Protein AF-T1A6K2-F1 (afdb_monomer)

Structure (mmCIF, N/CA/C/O backbone):
data_AF-T1A6K2-F1
#
_entry.id   AF-T1A6K2-F1
#
loop_
_atom_site.group_PDB
_atom_site.id
_atom_site.type_symbol
_atom_site.label_atom_id
_atom_site.label_alt_id
_atom_site.label_comp_id
_atom_site.label_asym_id
_atom_site.label_entity_id
_atom_site.label_seq_id
_atom_site.pdbx_PDB_ins_code
_atom_site.Cartn_x
_atom_site.Cartn_y
_atom_site.Cartn_z
_atom_site.occupancy
_atom_site.B_iso_or_equiv
_atom_site.auth_seq_id
_atom_site.auth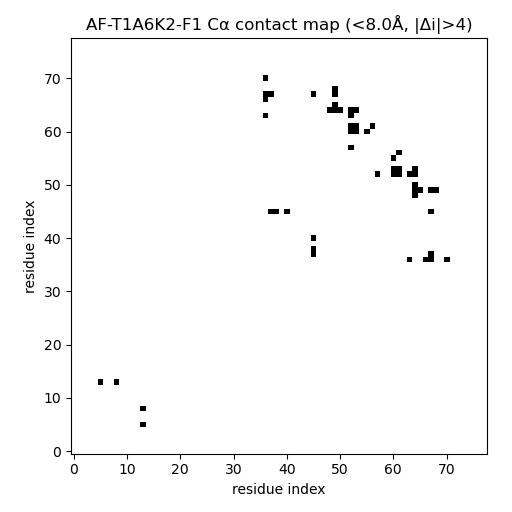_comp_id
_atom_site.auth_asym_id
_atom_site.auth_atom_id
_atom_site.pdbx_PDB_model_num
ATOM 1 N N . SER A 1 1 ? -27.357 -19.655 11.652 1.00 76.81 1 SER A N 1
ATOM 2 C CA . SER A 1 1 ? -26.742 -18.943 12.789 1.00 76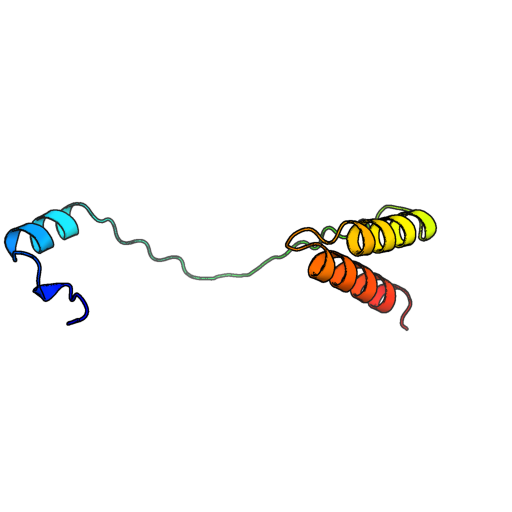.81 1 SER A CA 1
ATOM 3 C C . SER A 1 1 ? -27.304 -17.534 12.821 1.00 76.81 1 SER A C 1
ATOM 5 O O . SER A 1 1 ? -27.574 -16.989 11.757 1.00 76.81 1 SER A O 1
ATOM 7 N N . GLN A 1 2 ? -27.545 -16.960 14.000 1.00 84.38 2 GLN A N 1
ATOM 8 C CA . GLN A 1 2 ? -27.850 -15.529 14.093 1.00 84.38 2 GLN A CA 1
ATOM 9 C C . GLN A 1 2 ? -26.521 -14.755 14.190 1.00 84.38 2 GLN A C 1
ATOM 11 O O . GLN A 1 2 ? -25.655 -15.179 14.958 1.00 84.38 2 GLN A O 1
ATOM 16 N N . PRO A 1 3 ? -26.301 -13.702 13.3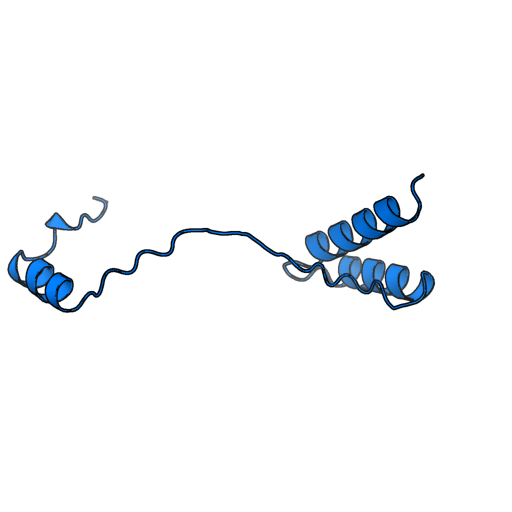80 1.00 90.81 3 PRO A N 1
ATOM 17 C CA . PRO A 1 3 ? -25.089 -12.889 13.446 1.00 90.81 3 PRO A CA 1
ATOM 18 C C . PRO A 1 3 ? -25.069 -12.046 14.727 1.00 90.81 3 PRO A C 1
ATOM 20 O O . PRO A 1 3 ? -26.096 -11.497 15.120 1.00 90.81 3 PRO A O 1
ATOM 23 N N . TRP A 1 4 ? -23.893 -11.939 15.345 1.00 92.69 4 TRP A N 1
ATOM 24 C CA . TRP A 1 4 ? -23.683 -11.167 16.571 1.00 92.69 4 TRP A CA 1
ATOM 25 C C . TRP A 1 4 ? -23.916 -9.668 16.360 1.00 92.69 4 TRP A C 1
ATOM 27 O O . TRP A 1 4 ? -23.571 -9.108 15.314 1.00 92.69 4 TRP A O 1
ATOM 37 N N . ARG A 1 5 ? -24.457 -9.011 17.386 1.00 91.88 5 ARG A N 1
ATOM 38 C CA . ARG A 1 5 ? -24.677 -7.566 17.464 1.00 91.88 5 ARG A CA 1
ATOM 39 C C . ARG A 1 5 ? -24.139 -7.032 18.788 1.00 91.88 5 ARG A C 1
ATOM 41 O O . ARG A 1 5 ? -24.185 -7.705 19.807 1.00 91.88 5 ARG A O 1
ATOM 48 N N . VAL A 1 6 ? -23.722 -5.764 18.799 1.00 88.19 6 VAL A N 1
ATOM 49 C CA . VAL A 1 6 ? -23.239 -5.083 20.019 1.00 88.19 6 VAL A CA 1
ATOM 50 C C . VAL A 1 6 ? -24.255 -5.170 21.165 1.00 88.19 6 VAL A C 1
ATOM 52 O O . VAL A 1 6 ? -23.867 -5.368 22.310 1.00 88.19 6 VAL A O 1
ATOM 55 N N . GLY A 1 7 ? -25.553 -5.085 20.851 1.00 90.50 7 GLY A N 1
ATOM 56 C CA . GLY A 1 7 ? -26.637 -5.191 21.833 1.00 90.50 7 GLY A CA 1
ATOM 57 C C . GLY A 1 7 ? -26.827 -6.581 22.449 1.00 90.50 7 GLY A C 1
ATOM 58 O O . GLY A 1 7 ? -27.609 -6.710 23.383 1.00 90.50 7 GLY A O 1
ATOM 59 N N . ASP A 1 8 ? -26.119 -7.602 21.961 1.00 90.81 8 ASP A N 1
ATOM 60 C CA . ASP A 1 8 ? -26.118 -8.936 22.566 1.00 90.81 8 ASP A CA 1
ATOM 61 C C . ASP A 1 8 ? -25.211 -8.990 23.815 1.00 90.81 8 ASP A C 1
ATOM 63 O O . ASP A 1 8 ? -25.231 -9.974 24.555 1.00 90.81 8 ASP A O 1
ATOM 67 N N . ALA A 1 9 ? -24.405 -7.949 24.066 1.00 89.38 9 ALA A N 1
ATOM 68 C CA . ALA A 1 9 ? -23.590 -7.812 25.271 1.00 89.38 9 ALA A CA 1
ATOM 69 C C . ALA A 1 9 ? -24.368 -7.135 26.425 1.00 89.38 9 ALA A C 1
ATOM 71 O O . ALA A 1 9 ? -25.224 -6.284 26.171 1.00 89.38 9 ALA A O 1
ATOM 72 N N . PRO A 1 10 ? -24.051 -7.442 27.702 1.00 93.75 10 PRO A N 1
ATOM 73 C CA . PRO A 1 10 ? -24.647 -6.759 28.849 1.00 93.75 10 PRO A CA 1
ATOM 74 C C . PRO A 1 10 ? -24.419 -5.235 28.804 1.00 93.75 10 PRO A C 1
ATOM 76 O O . PRO A 1 10 ? -23.291 -4.813 28.531 1.00 93.75 10 PRO A O 1
ATOM 79 N N . PRO A 1 11 ? -25.427 -4.402 29.129 1.00 91.00 11 PRO A N 1
ATOM 80 C CA . PRO A 1 11 ? -25.301 -2.942 29.086 1.00 91.00 11 PRO A CA 1
ATOM 81 C C . PRO A 1 11 ? -24.106 -2.399 29.884 1.00 91.00 11 PRO A C 1
ATOM 83 O O . PRO A 1 11 ? -23.308 -1.631 29.351 1.00 91.00 11 PRO A O 1
ATOM 86 N N . ASP A 1 12 ? -23.900 -2.892 31.108 1.00 92.06 12 ASP A N 1
ATOM 87 C CA . ASP A 1 12 ? -22.787 -2.471 31.974 1.00 92.06 12 ASP A CA 1
ATOM 88 C C . ASP A 1 12 ? -21.412 -2.784 31.366 1.00 92.06 12 ASP A C 1
ATOM 90 O O . ASP A 1 12 ? -20.440 -2.050 31.570 1.00 92.06 12 ASP A O 1
ATOM 94 N N . HIS A 1 13 ? -21.324 -3.872 30.591 1.00 88.94 13 HIS A N 1
ATOM 95 C CA . HIS A 1 13 ? -20.106 -4.252 29.883 1.00 88.94 13 HIS A CA 1
ATOM 96 C C . HIS A 1 13 ? -19.807 -3.259 28.758 1.00 88.94 13 HIS A C 1
ATOM 98 O O . HIS A 1 13 ? -18.684 -2.769 28.664 1.00 88.94 13 HIS A O 1
ATOM 104 N N . ILE A 1 14 ? -20.822 -2.904 27.963 1.00 91.44 14 ILE A N 1
ATOM 105 C CA . ILE A 1 14 ? -20.705 -1.901 26.896 1.00 91.44 14 ILE A CA 1
ATOM 106 C C . ILE A 1 14 ? -20.247 -0.564 27.489 1.00 91.44 14 ILE A C 1
ATOM 108 O O . ILE A 1 14 ? -19.264 0.012 27.027 1.00 91.44 14 ILE A O 1
ATOM 112 N N . GLU A 1 15 ? -20.905 -0.090 28.546 1.00 92.12 15 GLU A N 1
ATOM 113 C CA . GLU A 1 15 ? -20.562 1.181 29.186 1.00 92.12 15 GLU A CA 1
ATOM 114 C C . GLU A 1 15 ? -19.149 1.189 29.779 1.00 92.12 15 GLU A C 1
ATOM 116 O O . GLU A 1 15 ? -18.414 2.170 29.636 1.00 92.12 15 GLU A O 1
ATOM 121 N N . SER A 1 16 ? -18.742 0.099 30.436 1.00 92.75 16 SER A N 1
ATOM 122 C CA . SER A 1 16 ? -17.393 -0.017 30.990 1.00 92.75 16 SER A CA 1
ATOM 123 C C . SER A 1 16 ? -16.324 -0.032 29.903 1.00 92.75 16 SER A C 1
ATOM 125 O O . SER A 1 16 ? -15.281 0.599 30.073 1.00 92.75 16 SER A O 1
ATOM 127 N N . SER A 1 17 ? -16.572 -0.724 28.790 1.00 91.06 17 SER A N 1
ATOM 128 C CA . SER A 1 17 ? -15.658 -0.745 27.650 1.00 91.06 17 SER A CA 1
ATOM 129 C C . SER A 1 17 ? -15.550 0.626 26.991 1.00 91.06 17 SER A C 1
ATOM 131 O O . SER A 1 17 ? -14.441 1.065 26.703 1.00 91.06 17 SER A O 1
ATOM 133 N N . LEU A 1 18 ? -16.667 1.341 26.818 1.00 91.75 18 LEU A N 1
ATOM 134 C CA . LEU A 1 18 ? -16.668 2.691 26.249 1.00 91.75 18 LEU A CA 1
ATOM 135 C C . LEU A 1 18 ? -15.853 3.677 27.092 1.00 91.75 18 LEU A C 1
ATOM 137 O O . LEU A 1 18 ? -15.104 4.470 26.532 1.00 91.75 18 LEU A O 1
ATOM 141 N N . ARG A 1 19 ? -15.925 3.593 28.427 1.00 93.31 19 ARG A N 1
ATOM 142 C CA . ARG A 1 19 ? -15.111 4.436 29.323 1.00 93.31 19 ARG A CA 1
ATOM 143 C C . ARG A 1 19 ? -13.602 4.207 29.181 1.00 93.31 19 ARG A C 1
ATOM 145 O O . ARG A 1 19 ? -12.829 5.101 29.509 1.00 93.31 19 ARG A O 1
ATOM 152 N N . ALA A 1 20 ? -13.186 3.029 28.718 1.00 94.81 20 ALA A N 1
ATOM 153 C CA . ALA A 1 20 ? -11.782 2.690 28.495 1.00 94.81 20 ALA A CA 1
ATOM 154 C C . ALA A 1 20 ? -11.286 3.044 27.079 1.00 94.81 20 ALA A C 1
ATOM 156 O O . ALA A 1 20 ? -10.095 2.907 26.798 1.00 94.81 20 ALA A O 1
ATOM 157 N N . ILE A 1 21 ? -12.175 3.482 26.183 1.00 95.56 21 ILE A N 1
ATOM 158 C CA . ILE A 1 21 ? -11.842 3.819 24.799 1.00 95.56 21 ILE A CA 1
ATOM 159 C C . ILE A 1 21 ? -11.590 5.322 24.686 1.00 95.56 21 ILE A C 1
ATOM 161 O O . ILE A 1 21 ? -12.428 6.144 25.049 1.00 95.56 21 ILE A O 1
ATOM 165 N N . VAL A 1 22 ? -10.445 5.683 24.110 1.00 95.44 22 VAL A N 1
ATOM 166 C CA . VAL A 1 22 ? -10.149 7.061 23.709 1.00 95.44 22 VAL A CA 1
ATOM 167 C C . VAL A 1 22 ? -10.434 7.203 22.218 1.00 95.44 22 VAL A C 1
ATOM 169 O O . VAL A 1 22 ? -9.848 6.495 21.399 1.00 95.44 22 VAL A O 1
ATOM 172 N N . GLY A 1 23 ? -11.337 8.118 21.865 1.00 94.81 23 GLY A N 1
ATOM 173 C CA . GLY A 1 23 ? -11.602 8.483 20.476 1.00 94.81 23 GLY A CA 1
ATOM 174 C C . GLY A 1 23 ? -10.489 9.370 19.921 1.00 94.81 23 GLY A C 1
ATOM 175 O O . GLY A 1 23 ? -10.087 10.338 20.563 1.00 94.81 23 GLY A O 1
ATOM 176 N N . LEU A 1 24 ? -10.001 9.045 18.726 1.00 95.62 24 LEU A N 1
ATOM 177 C CA . LEU A 1 24 ? -9.042 9.860 17.986 1.00 95.62 24 LEU A CA 1
ATOM 178 C C . LEU A 1 24 ? -9.653 10.239 16.640 1.00 95.62 24 LEU A C 1
ATOM 180 O O . LEU A 1 24 ? -10.175 9.379 15.932 1.00 95.62 24 LEU A O 1
ATOM 184 N N . GLU A 1 25 ? -9.542 11.514 16.279 1.00 96.31 25 GLU A N 1
ATOM 185 C CA . GLU A 1 25 ? -9.867 12.013 14.946 1.00 96.31 25 GLU A CA 1
ATOM 186 C C . GLU A 1 25 ? -8.581 12.496 14.276 1.00 96.31 25 GLU A C 1
ATOM 188 O O . GLU A 1 25 ? -7.831 13.291 14.843 1.00 96.31 25 GLU A O 1
ATOM 193 N N . ILE A 1 26 ? -8.309 11.996 13.070 1.00 95.06 26 ILE A N 1
ATOM 194 C CA . ILE A 1 26 ? -7.144 12.395 12.279 1.00 95.06 26 IL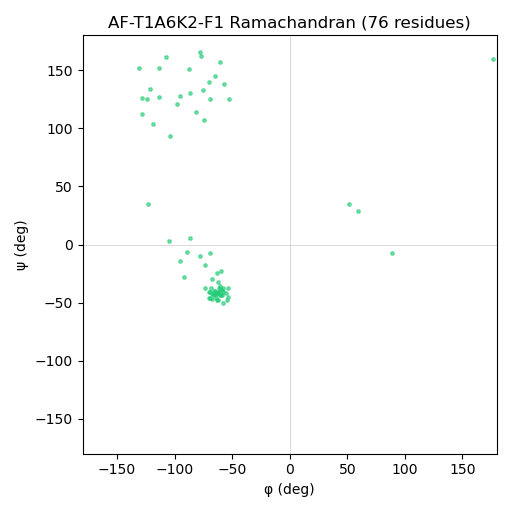E A CA 1
ATOM 195 C C . ILE A 1 26 ? -7.657 13.002 10.977 1.00 95.06 26 ILE A C 1
ATOM 197 O O . ILE A 1 26 ? -8.070 12.287 10.063 1.00 95.06 26 ILE A O 1
ATOM 201 N N . ALA A 1 27 ? -7.616 14.331 10.891 1.00 97.69 27 ALA A N 1
ATOM 202 C CA . ALA A 1 27 ? -7.925 15.039 9.658 1.00 97.69 27 ALA A CA 1
ATOM 203 C C . ALA A 1 27 ? -6.826 14.784 8.614 1.00 97.69 27 ALA A C 1
ATOM 205 O O . ALA A 1 27 ? -5.644 15.033 8.861 1.00 97.69 27 ALA A O 1
ATOM 206 N N . ILE A 1 28 ? -7.213 14.306 7.430 1.00 96.19 28 ILE A N 1
ATOM 207 C CA . ILE A 1 28 ? -6.281 14.128 6.313 1.00 96.19 28 ILE A CA 1
ATOM 208 C C . ILE A 1 28 ? -5.966 15.508 5.731 1.00 96.19 28 ILE A C 1
ATOM 210 O O . ILE A 1 28 ? -6.792 16.106 5.048 1.00 96.19 28 ILE A O 1
ATOM 214 N N . THR A 1 29 ? -4.759 16.011 5.985 1.00 97.44 29 THR A N 1
ATOM 215 C CA . THR A 1 29 ? -4.273 17.287 5.428 1.00 97.44 29 THR A CA 1
ATOM 216 C C . THR A 1 29 ? -3.450 17.105 4.153 1.00 97.44 29 THR A C 1
ATOM 218 O O . THR A 1 29 ? -3.215 18.062 3.419 1.00 97.44 29 THR A O 1
ATOM 221 N N . GLY A 1 30 ? -3.028 15.874 3.863 1.00 97.06 30 GLY A N 1
ATOM 222 C CA . GLY A 1 30 ? -2.271 15.515 2.674 1.00 97.06 30 GLY A CA 1
ATOM 223 C C . GLY A 1 30 ? -1.878 14.043 2.684 1.00 97.06 30 GLY A C 1
ATOM 224 O O . GLY A 1 30 ? -1.856 13.398 3.733 1.00 97.06 30 GLY A O 1
ATOM 225 N N . ILE A 1 31 ? -1.573 13.507 1.504 1.00 95.62 31 ILE A N 1
ATOM 226 C CA . ILE A 1 31 ? -1.124 12.125 1.330 1.00 95.62 31 ILE A CA 1
ATOM 227 C C . ILE A 1 31 ? 0.158 12.144 0.505 1.00 95.62 31 ILE A C 1
ATOM 229 O O . ILE A 1 31 ? 0.186 12.682 -0.600 1.00 95.62 31 ILE A O 1
ATOM 233 N N . SER A 1 32 ? 1.202 11.512 1.036 1.00 95.25 32 SER A N 1
ATOM 234 C CA . SER A 1 32 ? 2.486 11.340 0.359 1.00 95.25 32 SER A CA 1
ATOM 235 C C . SER A 1 32 ? 2.831 9.859 0.297 1.00 95.25 32 SER A C 1
ATOM 237 O O . SER A 1 32 ? 2.885 9.184 1.324 1.00 95.25 32 SER A O 1
ATOM 239 N N . GLY A 1 33 ? 3.086 9.354 -0.908 1.00 91.75 33 GLY A N 1
ATOM 240 C CA . GLY A 1 33 ? 3.535 7.984 -1.150 1.00 91.75 33 GLY A CA 1
ATOM 241 C C . GLY A 1 33 ? 4.954 7.950 -1.711 1.00 91.75 33 GLY A C 1
ATOM 242 O O . GLY A 1 33 ? 5.384 8.878 -2.394 1.00 91.75 33 GLY A O 1
ATOM 243 N N . LYS A 1 34 ? 5.693 6.865 -1.451 1.00 90.56 34 LYS A N 1
ATOM 244 C CA . LYS A 1 34 ? 7.006 6.621 -2.067 1.00 90.56 34 LYS A CA 1
ATOM 245 C C . LYS A 1 34 ? 7.054 5.232 -2.684 1.00 90.56 34 LYS A C 1
ATOM 247 O O . LYS A 1 34 ? 7.103 4.236 -1.967 1.00 90.56 34 LYS A O 1
ATOM 252 N N . PHE A 1 35 ? 7.132 5.182 -4.007 1.00 90.56 35 PHE A N 1
ATOM 253 C CA . PHE A 1 35 ? 7.339 3.946 -4.752 1.00 90.56 35 PHE A CA 1
ATOM 254 C C . PHE A 1 35 ? 8.828 3.596 -4.755 1.00 90.56 35 PHE A C 1
ATOM 256 O O . PHE A 1 35 ? 9.640 4.330 -5.316 1.00 90.56 35 PHE A O 1
ATOM 263 N N . LYS A 1 36 ? 9.207 2.488 -4.110 1.00 92.00 36 LYS A N 1
ATOM 264 C CA . LYS A 1 36 ? 10.577 1.951 -4.137 1.00 92.00 36 LYS A CA 1
ATOM 265 C C . LYS A 1 36 ? 10.606 0.735 -5.059 1.00 92.00 36 LYS A C 1
ATOM 267 O O . LYS A 1 36 ? 10.303 -0.369 -4.629 1.00 92.00 36 LYS A O 1
ATOM 272 N N . LEU A 1 37 ? 10.941 0.966 -6.321 1.00 94.25 37 LEU A N 1
ATOM 273 C CA . LEU A 1 37 ? 10.837 -0.000 -7.418 1.00 94.25 37 LEU A CA 1
ATOM 274 C C . LEU A 1 37 ? 12.199 -0.200 -8.103 1.00 94.25 37 LEU A C 1
ATOM 276 O O . LEU A 1 37 ? 12.288 -0.350 -9.316 1.00 94.25 37 LEU A O 1
ATOM 280 N N . SER A 1 38 ? 13.283 -0.152 -7.322 1.00 88.69 38 SER A N 1
ATOM 281 C CA . SER A 1 38 ? 14.666 -0.318 -7.800 1.00 88.69 38 SER A CA 1
ATOM 282 C C . SER A 1 38 ? 15.116 0.707 -8.850 1.00 88.69 38 SER A C 1
ATOM 284 O O . SER A 1 38 ? 16.010 0.428 -9.648 1.00 88.69 38 SER A O 1
ATOM 286 N N . GLN A 1 39 ? 14.558 1.920 -8.821 1.00 86.94 39 GLN A N 1
ATOM 287 C CA . GLN A 1 39 ? 14.814 2.964 -9.822 1.00 86.94 39 GLN A CA 1
ATOM 288 C C . GLN A 1 39 ? 16.294 3.388 -9.921 1.00 86.94 39 GLN A C 1
ATOM 290 O O . GLN A 1 39 ? 16.719 3.868 -10.966 1.00 86.94 39 GLN A O 1
ATOM 295 N N . ASN A 1 40 ? 17.088 3.164 -8.867 1.00 91.44 40 ASN A N 1
ATOM 296 C CA . ASN A 1 40 ? 18.504 3.549 -8.786 1.00 91.44 40 ASN A CA 1
ATOM 297 C C . ASN A 1 40 ? 19.485 2.505 -9.360 1.00 91.44 40 ASN A C 1
ATOM 299 O O . ASN A 1 40 ? 20.695 2.656 -9.207 1.00 91.44 40 ASN A O 1
ATOM 303 N N . HIS A 1 41 ? 19.001 1.427 -9.977 1.00 93.12 41 HIS A N 1
ATOM 304 C CA . HIS A 1 41 ? 19.846 0.387 -10.577 1.00 93.12 41 HIS A CA 1
ATOM 305 C C . HIS A 1 41 ? 19.824 0.451 -12.106 1.00 93.12 41 HIS A C 1
ATOM 307 O O . HIS A 1 41 ? 18.876 1.005 -12.644 1.00 93.12 41 HIS A O 1
ATOM 313 N N . PRO A 1 42 ? 20.796 -0.140 -12.827 1.00 94.44 42 PRO A N 1
ATOM 314 C CA . PRO A 1 42 ? 20.746 -0.264 -14.287 1.00 94.44 42 PRO A CA 1
ATOM 315 C C . PRO A 1 42 ? 19.541 -1.079 -14.787 1.00 94.44 42 PRO A C 1
ATOM 317 O O . PRO A 1 42 ? 19.028 -1.939 -14.068 1.00 94.44 42 PRO A O 1
ATOM 320 N N . ALA A 1 43 ? 19.140 -0.873 -16.048 1.00 93.56 43 ALA A N 1
ATOM 321 C CA . ALA A 1 43 ? 17.985 -1.547 -16.659 1.00 93.56 43 ALA A CA 1
ATOM 322 C C . ALA A 1 43 ? 18.049 -3.075 -16.587 1.00 93.56 43 ALA A C 1
ATOM 324 O O . ALA A 1 43 ? 17.068 -3.715 -16.214 1.00 93.56 43 ALA A O 1
ATOM 325 N N . ALA A 1 44 ? 19.228 -3.648 -16.838 1.00 95.44 44 ALA A N 1
ATOM 326 C CA . ALA A 1 44 ? 19.445 -5.089 -16.744 1.00 95.44 44 ALA A CA 1
ATOM 327 C C . ALA A 1 44 ? 19.127 -5.643 -15.344 1.00 95.44 44 ALA A C 1
ATOM 329 O O . ALA A 1 44 ? 18.491 -6.688 -15.218 1.00 95.44 44 ALA A O 1
ATOM 330 N N . ASN A 1 45 ? 19.502 -4.922 -14.283 1.00 96.12 45 ASN A N 1
ATOM 331 C CA . ASN A 1 45 ? 19.242 -5.358 -12.912 1.00 96.12 45 ASN A CA 1
ATOM 332 C C . ASN A 1 45 ? 17.748 -5.297 -12.588 1.00 96.12 45 ASN A C 1
ATOM 334 O O . ASN A 1 45 ? 17.221 -6.210 -11.961 1.00 96.12 45 ASN A O 1
ATOM 338 N N . ARG A 1 46 ? 17.052 -4.246 -13.032 1.00 95.50 46 ARG A N 1
ATOM 339 C CA . ARG A 1 46 ? 15.605 -4.109 -12.811 1.00 95.50 46 ARG A CA 1
ATOM 340 C C . ARG A 1 46 ? 14.830 -5.196 -13.557 1.00 95.50 46 ARG A C 1
ATOM 342 O O . ARG A 1 46 ? 13.977 -5.836 -12.950 1.00 95.50 46 ARG A O 1
ATOM 349 N N . ALA A 1 47 ? 15.200 -5.483 -14.807 1.00 96.06 47 ALA A N 1
ATOM 350 C CA . ALA A 1 47 ? 14.642 -6.596 -15.575 1.00 96.06 47 ALA A CA 1
ATOM 351 C C . ALA A 1 47 ? 14.880 -7.950 -14.882 1.00 96.06 47 ALA A C 1
ATOM 353 O O . ALA A 1 47 ? 13.959 -8.756 -14.761 1.00 96.06 47 ALA A O 1
ATOM 354 N N . GLY A 1 48 ? 16.088 -8.174 -14.350 1.00 97.56 48 GLY A N 1
ATOM 355 C CA . GLY A 1 48 ? 16.412 -9.378 -13.581 1.00 97.56 48 GLY A CA 1
ATOM 356 C C . GLY A 1 48 ? 15.572 -9.533 -12.309 1.00 97.56 48 GLY A C 1
ATOM 357 O O . GLY A 1 48 ? 15.162 -10.646 -11.983 1.00 97.56 48 GLY A O 1
ATOM 358 N N . VAL A 1 49 ? 15.269 -8.432 -11.614 1.00 96.81 49 VAL A N 1
ATOM 359 C CA . VAL A 1 49 ? 14.379 -8.441 -10.441 1.00 96.81 49 VAL A CA 1
ATOM 360 C C . VAL A 1 49 ? 12.940 -8.761 -10.841 1.00 96.81 49 VAL A C 1
ATOM 362 O O . VAL A 1 49 ? 12.341 -9.629 -10.213 1.00 96.81 49 VAL A O 1
ATOM 365 N N . VAL A 1 50 ? 12.399 -8.129 -11.890 1.00 97.31 50 VAL A N 1
ATOM 366 C CA . VAL A 1 50 ? 11.042 -8.421 -12.403 1.00 97.31 50 VAL A CA 1
ATOM 367 C C . VAL A 1 50 ? 10.896 -9.907 -12.720 1.00 97.31 50 VAL A C 1
ATOM 369 O O . VAL A 1 50 ? 9.947 -10.556 -12.286 1.00 97.31 50 VAL A O 1
ATOM 372 N N . GLU A 1 51 ? 11.871 -10.459 -13.432 1.00 97.88 51 GLU A N 1
ATOM 373 C CA . GLU A 1 51 ? 11.890 -11.869 -13.794 1.00 97.88 51 GLU A CA 1
ATOM 374 C C . GLU A 1 51 ? 12.028 -12.779 -12.558 1.00 97.88 51 GLU A C 1
ATOM 376 O O . GLU A 1 51 ? 11.318 -13.775 -12.418 1.00 97.88 51 GLU A O 1
ATOM 381 N N . GLY A 1 52 ? 12.897 -12.418 -11.611 1.00 97.88 52 GLY A N 1
ATOM 382 C CA . GLY A 1 52 ? 13.041 -13.137 -10.346 1.00 97.88 52 GLY A CA 1
ATOM 383 C C . GLY A 1 52 ? 11.746 -13.182 -9.530 1.00 97.88 52 GLY A C 1
ATOM 384 O O . GLY A 1 52 ? 11.388 -14.247 -9.027 1.00 97.88 52 GLY A O 1
ATOM 385 N N . LEU A 1 53 ? 11.028 -12.059 -9.439 1.00 97.88 53 LEU A N 1
ATOM 386 C CA . LEU A 1 53 ? 9.737 -11.958 -8.751 1.00 97.88 53 LEU A CA 1
ATOM 387 C C . LEU A 1 53 ? 8.680 -12.840 -9.424 1.00 97.88 53 LEU A C 1
ATOM 389 O O . LEU A 1 53 ? 8.036 -13.646 -8.756 1.00 97.88 53 LEU A O 1
ATOM 393 N N . ARG A 1 54 ? 8.566 -12.768 -10.756 1.00 97.50 54 ARG A N 1
ATOM 394 C CA . ARG A 1 54 ? 7.625 -13.599 -11.526 1.00 97.50 54 ARG A CA 1
ATOM 395 C C . ARG A 1 54 ? 7.862 -15.094 -11.334 1.00 97.50 54 ARG A C 1
ATOM 397 O O . ARG A 1 54 ? 6.900 -15.846 -11.219 1.00 97.50 54 ARG A O 1
ATOM 404 N N . ARG A 1 55 ? 9.124 -15.529 -11.259 1.00 98.12 55 ARG A N 1
ATOM 405 C CA . ARG A 1 55 ? 9.464 -16.939 -11.010 1.00 98.12 55 ARG A CA 1
ATOM 406 C C . ARG A 1 55 ? 9.222 -17.381 -9.575 1.00 98.12 55 ARG A C 1
ATOM 408 O O . ARG A 1 55 ? 8.848 -18.529 -9.361 1.00 98.12 55 ARG A O 1
ATOM 415 N N . ARG A 1 56 ? 9.493 -16.513 -8.597 1.00 97.69 56 ARG A N 1
ATOM 416 C CA . ARG A 1 56 ? 9.318 -16.852 -7.180 1.00 97.69 56 ARG A CA 1
ATOM 417 C C . ARG A 1 56 ? 7.843 -17.026 -6.823 1.00 97.69 56 ARG A C 1
ATOM 419 O O . ARG A 1 56 ? 7.536 -17.920 -6.039 1.00 97.69 56 ARG A O 1
ATOM 426 N N . ALA A 1 57 ? 6.966 -16.207 -7.410 1.00 93.69 57 ALA A N 1
ATOM 427 C CA . ALA A 1 57 ? 5.512 -16.298 -7.275 1.00 93.69 57 ALA A CA 1
ATOM 428 C C . ALA A 1 57 ? 5.016 -16.359 -5.811 1.00 93.69 57 ALA A C 1
ATOM 430 O O . ALA A 1 57 ? 4.036 -17.039 -5.502 1.00 93.69 57 ALA A O 1
ATOM 431 N N . ALA A 1 58 ? 5.692 -15.656 -4.896 1.00 97.62 58 ALA A N 1
ATOM 432 C CA . ALA A 1 58 ? 5.220 -15.493 -3.525 1.00 97.62 58 ALA A CA 1
ATOM 433 C C . ALA A 1 58 ? 4.080 -14.452 -3.464 1.00 97.62 58 ALA A C 1
ATOM 435 O O . ALA A 1 58 ? 3.923 -13.653 -4.392 1.00 97.62 58 ALA A O 1
ATOM 436 N N . PRO A 1 59 ? 3.282 -14.414 -2.379 1.00 97.94 59 PRO A N 1
ATOM 437 C CA . PRO A 1 59 ? 2.243 -13.398 -2.219 1.00 97.94 59 PRO A CA 1
ATOM 438 C C . PRO A 1 59 ? 2.802 -11.975 -2.383 1.00 97.94 59 PRO A C 1
ATOM 440 O O . PRO A 1 59 ? 3.750 -11.601 -1.690 1.00 97.94 59 PRO A O 1
ATOM 443 N N . GLY A 1 60 ? 2.214 -11.189 -3.289 1.00 96.12 60 GLY A N 1
ATOM 444 C CA . GLY A 1 60 ? 2.638 -9.817 -3.591 1.00 96.12 60 GLY A CA 1
ATOM 445 C C . GLY A 1 60 ? 3.717 -9.681 -4.676 1.00 96.12 60 GLY A C 1
ATOM 446 O O . GLY A 1 60 ? 4.032 -8.557 -5.071 1.00 96.12 60 GLY A O 1
ATOM 447 N N . ASP A 1 61 ? 4.306 -10.783 -5.160 1.00 97.62 61 ASP A N 1
ATOM 448 C CA . ASP A 1 61 ? 5.387 -10.731 -6.156 1.00 97.62 61 ASP A CA 1
ATOM 449 C C . ASP A 1 61 ? 4.895 -10.291 -7.533 1.00 97.62 61 ASP A C 1
ATOM 451 O O . ASP A 1 61 ? 5.575 -9.517 -8.209 1.00 97.62 61 ASP A O 1
ATOM 455 N N . ALA A 1 62 ? 3.723 -10.778 -7.946 1.00 97.00 62 ALA A N 1
ATOM 456 C CA . ALA A 1 62 ? 3.134 -10.433 -9.234 1.00 97.00 62 ALA A CA 1
ATOM 457 C C . ALA A 1 62 ? 2.806 -8.934 -9.289 1.00 97.00 62 ALA A C 1
ATOM 459 O O . ALA A 1 62 ? 3.196 -8.240 -10.225 1.00 97.00 62 ALA A O 1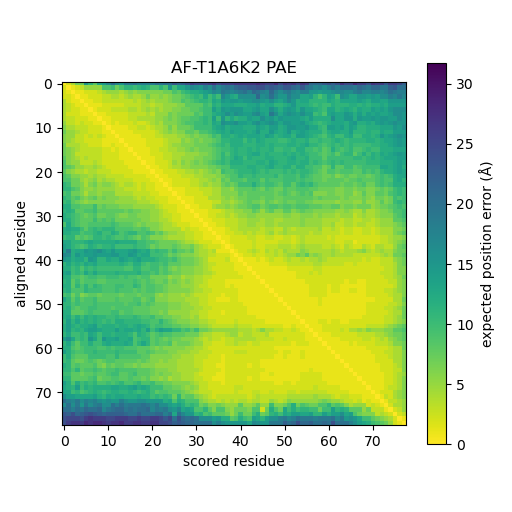
ATOM 460 N N . GLU A 1 63 ? 2.188 -8.413 -8.230 1.00 97.31 63 GLU A N 1
ATOM 461 C CA . GLU A 1 63 ? 1.827 -7.007 -8.105 1.00 97.31 63 GLU A CA 1
ATOM 462 C C . GLU A 1 63 ? 3.065 -6.105 -8.076 1.00 97.31 63 GLU A C 1
ATOM 464 O O . GLU A 1 63 ? 3.087 -5.057 -8.725 1.00 97.31 63 GLU A O 1
ATOM 469 N N . LEU A 1 64 ? 4.123 -6.507 -7.362 1.00 97.25 64 LEU A N 1
ATOM 470 C CA . LEU A 1 64 ? 5.370 -5.745 -7.330 1.00 97.25 64 LEU A CA 1
ATOM 471 C C . LEU A 1 64 ? 6.076 -5.752 -8.692 1.00 97.25 64 LEU A C 1
ATOM 473 O O . LEU A 1 64 ? 6.554 -4.705 -9.130 1.00 97.25 64 LEU A O 1
ATOM 477 N N . ALA A 1 65 ? 6.124 -6.902 -9.369 1.00 97.38 65 ALA A N 1
ATOM 478 C CA . ALA A 1 65 ? 6.700 -7.014 -10.705 1.00 97.38 65 ALA A CA 1
ATOM 479 C C . ALA A 1 65 ? 5.961 -6.113 -11.706 1.00 97.38 65 ALA A C 1
ATOM 481 O O . ALA A 1 65 ? 6.602 -5.388 -12.468 1.00 97.38 65 ALA A O 1
ATOM 482 N N . ASP A 1 66 ? 4.629 -6.089 -11.658 1.00 96.81 66 ASP A N 1
ATOM 483 C CA . ASP A 1 66 ? 3.810 -5.241 -12.523 1.00 96.81 66 ASP A CA 1
ATOM 484 C C . ASP A 1 66 ? 4.009 -3.749 -12.233 1.00 96.81 66 ASP A C 1
ATOM 486 O O . ASP A 1 66 ? 4.120 -2.946 -13.161 1.00 96.81 66 ASP A O 1
ATOM 490 N N . LEU A 1 67 ? 4.123 -3.358 -10.960 1.00 96.50 67 LEU A N 1
ATOM 491 C CA . LEU A 1 67 ? 4.458 -1.979 -10.594 1.00 96.50 67 LEU A CA 1
ATOM 492 C C . LEU A 1 67 ? 5.839 -1.571 -11.119 1.00 96.50 67 LEU A C 1
ATOM 494 O O . LEU A 1 67 ? 5.995 -0.450 -11.604 1.00 96.50 67 LEU A O 1
ATOM 498 N N . MET A 1 68 ? 6.831 -2.464 -11.049 1.00 96.06 68 MET A N 1
ATOM 499 C CA . MET A 1 68 ? 8.161 -2.212 -11.605 1.00 96.06 68 MET A CA 1
ATOM 500 C C . M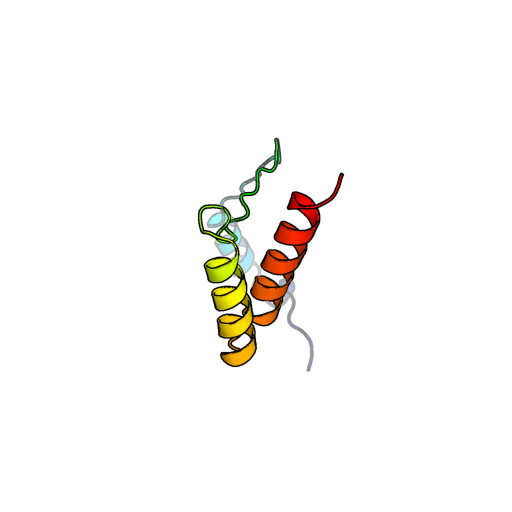ET A 1 68 ? 8.115 -2.032 -13.126 1.00 96.06 68 MET A C 1
ATOM 502 O O . MET A 1 68 ? 8.740 -1.103 -13.623 1.00 96.06 68 MET A O 1
ATOM 506 N N . VAL A 1 69 ? 7.344 -2.847 -13.854 1.00 95.00 69 VAL A N 1
ATOM 507 C CA . VAL A 1 69 ? 7.174 -2.701 -15.314 1.00 95.00 69 VAL A CA 1
ATOM 508 C C . VAL A 1 69 ? 6.526 -1.361 -15.667 1.00 95.00 69 VAL A C 1
ATOM 510 O O . VAL A 1 69 ? 7.071 -0.618 -16.478 1.00 95.00 69 VAL A O 1
ATOM 513 N N . ARG A 1 70 ? 5.431 -0.986 -14.995 1.00 93.56 70 ARG A N 1
ATOM 514 C CA . ARG A 1 70 ? 4.753 0.306 -15.225 1.00 93.56 70 ARG A CA 1
ATOM 515 C C . ARG A 1 70 ? 5.657 1.509 -14.948 1.00 93.56 70 ARG A C 1
ATOM 517 O O . ARG A 1 70 ? 5.572 2.536 -15.622 1.00 93.56 70 ARG A O 1
ATOM 524 N N . ALA A 1 71 ? 6.524 1.398 -13.942 1.00 91.19 71 ALA A N 1
ATOM 525 C CA . ALA A 1 71 ? 7.492 2.442 -13.627 1.00 91.19 71 ALA A CA 1
ATOM 526 C C . ALA A 1 71 ? 8.572 2.602 -14.713 1.00 91.19 71 ALA A C 1
ATOM 528 O O . ALA A 1 71 ? 9.057 3.715 -14.901 1.00 91.19 71 ALA A O 1
ATOM 529 N N . GLU A 1 72 ? 8.931 1.534 -15.433 1.00 87.81 72 GLU A N 1
ATOM 530 C CA . GLU A 1 72 ? 9.821 1.613 -16.602 1.00 87.81 72 GLU A CA 1
ATOM 531 C C . GLU A 1 72 ? 9.129 2.294 -17.786 1.00 87.81 72 GLU A C 1
ATOM 533 O O . GLU A 1 72 ? 9.689 3.220 -18.365 1.00 87.81 72 GLU A O 1
ATOM 538 N N . GLU A 1 73 ? 7.884 1.911 -18.084 1.00 86.06 73 GLU A N 1
ATOM 539 C CA . GLU A 1 73 ? 7.075 2.509 -19.161 1.00 86.06 73 GLU A CA 1
ATOM 540 C C . GLU A 1 73 ? 6.895 4.021 -18.974 1.00 86.06 73 GLU A C 1
ATOM 542 O O . GLU A 1 73 ? 6.955 4.789 -19.929 1.00 86.06 73 GLU A O 1
ATOM 547 N N . SER A 1 74 ? 6.734 4.458 -17.724 1.00 81.62 74 SER A N 1
ATOM 548 C CA . SER A 1 74 ? 6.602 5.878 -17.378 1.00 81.62 74 SER A CA 1
ATOM 549 C C . SER A 1 74 ? 7.924 6.647 -17.474 1.00 81.62 74 SER A C 1
ATOM 551 O O . SER A 1 74 ? 7.911 7.874 -17.480 1.00 81.62 74 SER A O 1
ATOM 553 N N . ARG A 1 75 ? 9.067 5.949 -17.489 1.00 75.25 75 ARG A N 1
ATOM 554 C CA . ARG A 1 75 ? 10.401 6.561 -17.570 1.00 75.25 75 ARG A CA 1
ATOM 555 C C . ARG A 1 75 ? 10.896 6.699 -19.008 1.00 75.25 75 ARG A C 1
ATOM 557 O O . ARG A 1 75 ? 11.685 7.599 -19.275 1.00 75.25 75 ARG A O 1
ATOM 564 N N . ASP A 1 76 ? 10.438 5.816 -19.890 1.00 69.25 76 ASP A N 1
ATOM 565 C CA . ASP A 1 76 ? 10.869 5.744 -21.289 1.00 69.25 76 ASP A CA 1
ATOM 566 C C . ASP A 1 76 ? 9.804 6.308 -22.272 1.00 69.25 76 ASP A C 1
ATOM 568 O O . ASP A 1 76 ? 9.995 6.262 -23.488 1.00 69.25 76 ASP A O 1
ATOM 572 N N . GLY A 1 77 ? 8.685 6.844 -21.763 1.00 58.50 77 GLY A N 1
ATOM 573 C CA . GLY A 1 77 ? 7.696 7.622 -22.528 1.00 58.50 77 GLY A CA 1
ATOM 574 C C . GLY A 1 77 ? 8.140 9.075 -22.801 1.00 58.50 77 GLY A C 1
ATOM 575 O O . GLY A 1 77 ? 9.108 9.523 -22.186 1.00 58.50 77 GLY A O 1
ATOM 576 N N . PRO A 1 78 ? 7.480 9.805 -23.731 1.00 51.25 78 PRO A N 1
ATOM 577 C CA . PRO A 1 78 ? 7.815 11.201 -24.039 1.00 51.25 78 PRO A CA 1
ATOM 578 C C . PRO A 1 78 ? 7.647 12.148 -22.84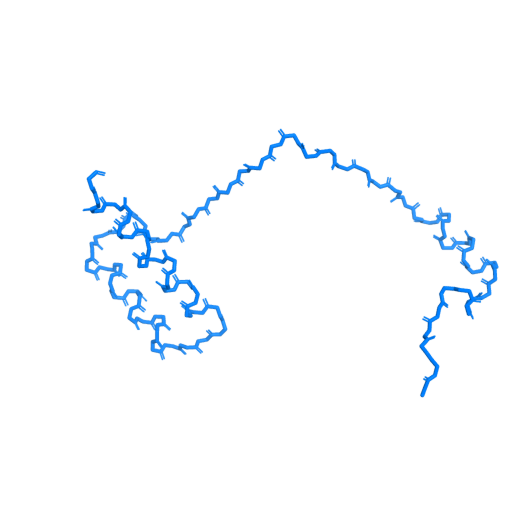4 1.00 51.25 78 PRO A C 1
ATOM 580 O O . PRO A 1 78 ? 6.751 11.900 -22.003 1.00 51.25 78 PRO A O 1
#

Radius of gyration: 23.83 Å; Cα contacts (8 Å, |Δi|>4): 27; chains: 1; bounding box: 49×36×56 Å

InterPro domains:
  IPR007396 Transcriptional regulator PAI 2-type [PTHR35802] (2-71)
  IPR012349 FMN-binding split barrel [G3DSA:2.30.110.10] (1-72)

Solvent-accessible surface area (backbone atoms only — not comparable to full-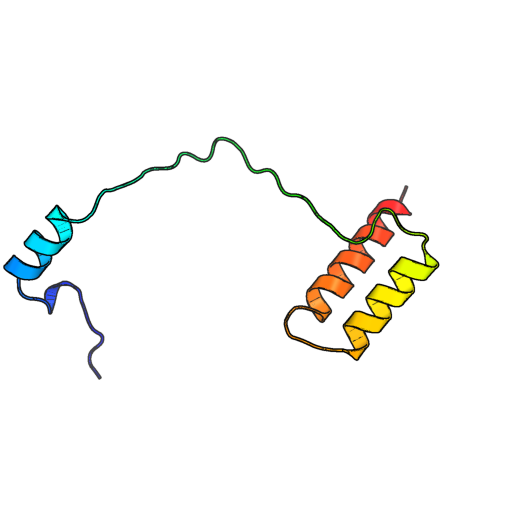atom values): 5192 Å² total; per-residue (Å²): 132,85,82,89,55,81,83,79,50,60,68,69,56,55,54,56,53,54,75,74,57,82,90,81,87,80,83,85,87,76,87,87,85,82,89,87,61,60,80,94,53,59,69,68,58,46,53,52,48,35,52,51,28,57,70,65,62,50,95,64,22,59,61,50,28,52,52,38,51,55,55,48,57,69,68,75,52,136

Secondary structure (DSSP, 8-state):
-PPP-GGGS-HHHHHHHHHTPPP-------------SSTTS-HHHHHHHHHHHHHH--TTHHHHHHHHHHHHHHHH--

Organism: NCBI:txid410659

Mean predicted aligned error: 7.05 Å

pLDDT: mean 92.06, std 7.99, range [51.25, 98.12]

Foldseek 3Di:
DDDDDP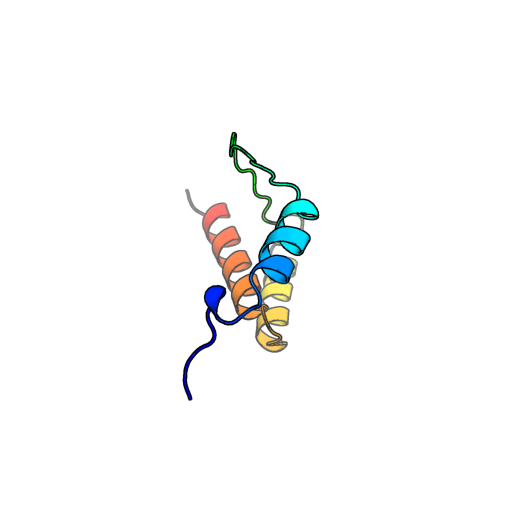VVDDPVVVVVVVVVDDDDDDDDPDDDDDDDQVPVDDPVVSVVQLVVLVVVVDVCSPVSSVVNVVVVVVVPDD

Sequence (78 aa):
SQPWRVGDAPPDHIESSLRAIVGLEIAITGISGKFKLSQNHPAANRAGVVEGLRRRAAPGDAELADLMVRAEESRDGP